Protein AF-A0A2E9FIH1-F1 (afdb_monomer)

Radius of gyration: 33.87 Å; Cα contacts (8 Å, |Δi|>4): 59; chains: 1; bounding box: 102×70×63 Å

Foldseek 3Di:
DDPPDPDDDDDPPPPPDDPPPLDDDPLLVQLLVCVVVPDDLLVSCVVSPVDDPPDDSVVSVVVSVVSCPPPSSVVVSVVVVVVVVVVVVVVVVVVVVVLLVVLVVLLPDPPHDPVSNVVSVVVNVVVVVVDDDPPPPPPPPVDPVNVVVVVVVVVVVVVVD

Structure (mmCIF, N/CA/C/O backbone):
data_AF-A0A2E9FIH1-F1
#
_entry.id   AF-A0A2E9FIH1-F1
#
loop_
_atom_site.group_PDB
_atom_site.id
_atom_site.type_symbol
_atom_site.label_atom_id
_atom_site.label_alt_id
_atom_site.label_comp_id
_atom_site.label_asym_id
_atom_site.label_entity_id
_atom_site.label_seq_id
_atom_site.pdbx_PDB_ins_code
_atom_site.Cartn_x
_atom_site.Cartn_y
_atom_site.Cartn_z
_atom_site.occupancy
_atom_site.B_iso_or_equiv
_atom_site.auth_seq_id
_atom_site.auth_comp_id
_atom_site.auth_asym_id
_atom_site.auth_atom_id
_atom_site.pdbx_PDB_model_num
ATOM 1 N N . MET A 1 1 ? 58.239 42.671 -16.855 1.00 40.41 1 MET A N 1
ATOM 2 C CA . MET A 1 1 ? 58.327 41.507 -17.762 1.00 40.41 1 MET A CA 1
ATOM 3 C C . MET A 1 1 ? 58.696 40.294 -16.904 1.00 40.41 1 MET A C 1
ATOM 5 O O . MET A 1 1 ? 59.855 40.148 -16.573 1.00 40.41 1 MET A O 1
ATOM 9 N N . SER A 1 2 ? 57.766 39.615 -16.233 1.00 48.34 2 SER A N 1
ATOM 10 C CA . SER A 1 2 ? 56.919 38.510 -16.729 1.00 48.34 2 SER A CA 1
ATOM 11 C C . SER A 1 2 ? 57.286 37.219 -15.979 1.00 48.34 2 SER A C 1
ATOM 13 O O . SER A 1 2 ? 57.834 36.289 -16.566 1.00 48.34 2 SER A O 1
ATOM 15 N N . ASP A 1 3 ? 56.977 37.158 -14.679 1.00 46.62 3 ASP A N 1
ATOM 16 C CA . ASP A 1 3 ? 57.083 35.924 -13.892 1.00 46.62 3 ASP A CA 1
ATOM 17 C C . ASP A 1 3 ? 56.032 34.913 -14.366 1.00 46.62 3 ASP A C 1
ATOM 19 O O . ASP A 1 3 ? 54.868 34.925 -13.947 1.00 46.62 3 ASP A O 1
ATOM 23 N N . LYS A 1 4 ? 56.434 34.009 -15.263 1.00 58.53 4 LYS A N 1
ATOM 24 C CA . LYS A 1 4 ? 55.652 32.821 -15.623 1.00 58.53 4 LYS A CA 1
ATOM 25 C C . LYS A 1 4 ? 55.665 31.845 -14.445 1.00 58.53 4 LYS A C 1
ATOM 27 O O . LYS A 1 4 ? 56.414 30.873 -14.427 1.00 58.53 4 LYS A O 1
ATOM 32 N N . LYS A 1 5 ? 54.804 32.101 -13.456 1.00 56.53 5 LYS A N 1
ATOM 33 C CA . LYS A 1 5 ? 54.482 31.148 -12.388 1.00 56.53 5 LYS A CA 1
ATOM 34 C C . LYS A 1 5 ? 53.937 29.867 -13.017 1.00 56.53 5 LYS A C 1
ATOM 36 O O . LYS A 1 5 ? 52.853 29.851 -13.601 1.00 56.53 5 LYS A O 1
ATOM 41 N N . ASN A 1 6 ? 54.723 28.807 -12.892 1.00 62.88 6 ASN A N 1
ATOM 42 C CA . ASN A 1 6 ? 54.410 27.447 -13.296 1.00 62.88 6 ASN A CA 1
ATOM 43 C C . ASN A 1 6 ? 53.235 26.943 -12.436 1.00 62.88 6 ASN A C 1
ATOM 45 O O . ASN A 1 6 ? 53.423 26.476 -11.315 1.00 62.88 6 ASN A O 1
ATOM 49 N N . LYS A 1 7 ? 51.997 27.148 -12.905 1.00 64.19 7 LYS A N 1
ATOM 50 C CA . LYS A 1 7 ? 50.793 26.723 -12.177 1.00 64.19 7 LYS A CA 1
ATOM 51 C C . LYS A 1 7 ? 50.721 25.189 -12.206 1.00 64.19 7 LYS A C 1
ATOM 53 O O . LYS A 1 7 ? 50.775 24.617 -13.297 1.00 64.19 7 LYS A O 1
ATOM 58 N N . PRO A 1 8 ? 50.580 24.510 -11.055 1.00 66.69 8 PRO A N 1
ATOM 59 C CA . PRO A 1 8 ? 50.494 23.058 -11.027 1.00 66.69 8 PRO A CA 1
ATOM 60 C C . PRO A 1 8 ? 49.234 22.602 -11.771 1.00 66.69 8 PRO A C 1
ATOM 62 O O . PRO A 1 8 ? 48.134 23.102 -11.528 1.00 66.69 8 PRO A O 1
ATOM 65 N N . LYS A 1 9 ? 49.387 21.647 -12.696 1.00 65.38 9 LYS A N 1
ATOM 66 C CA . LYS A 1 9 ? 48.255 20.982 -13.352 1.00 65.38 9 LYS A CA 1
ATOM 67 C C . LYS A 1 9 ? 47.548 20.104 -12.319 1.00 65.38 9 LYS A C 1
ATOM 69 O O . LYS A 1 9 ? 47.965 18.976 -12.072 1.00 65.38 9 LYS A O 1
ATOM 74 N N . LEU A 1 10 ? 46.485 20.626 -11.714 1.00 66.00 10 LEU A N 1
ATOM 75 C CA . LEU A 1 10 ? 45.602 19.856 -10.842 1.00 66.00 10 LEU A CA 1
ATOM 76 C C . LEU A 1 10 ? 44.885 18.789 -11.680 1.00 66.00 10 LEU A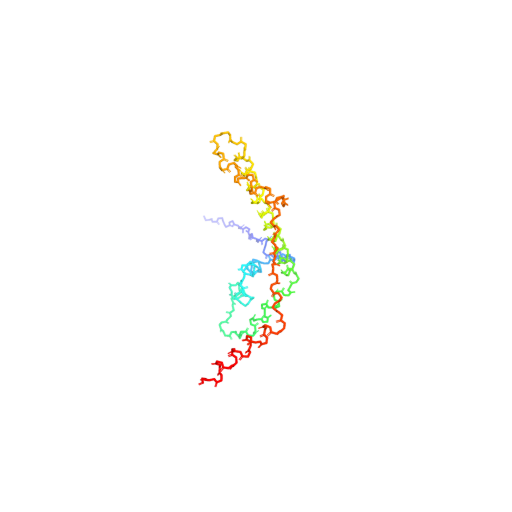 C 1
ATOM 78 O O . LEU A 1 10 ? 44.025 19.095 -12.504 1.00 66.00 10 LEU A O 1
ATOM 82 N N . LYS A 1 11 ? 45.260 17.524 -11.484 1.00 66.31 11 LYS A N 1
ATOM 83 C CA . LYS A 1 11 ? 44.523 16.371 -12.007 1.00 66.31 11 LYS A CA 1
ATOM 84 C C . LYS A 1 11 ? 43.450 16.026 -10.975 1.00 66.31 11 LYS A C 1
ATOM 86 O O . LYS A 1 11 ? 43.778 15.703 -9.838 1.00 66.31 11 LYS A O 1
ATOM 91 N N . ILE A 1 12 ? 42.178 16.111 -11.352 1.00 62.88 12 ILE A N 1
ATOM 92 C CA . ILE A 1 12 ? 41.063 15.710 -10.486 1.00 62.88 12 ILE A CA 1
ATOM 93 C C . ILE A 1 12 ? 41.144 14.186 -10.294 1.00 62.88 12 ILE A C 1
ATOM 95 O O . ILE A 1 12 ? 40.755 13.423 -11.176 1.00 62.88 12 ILE A O 1
ATOM 99 N N . VAL A 1 13 ? 41.655 13.723 -9.148 1.00 59.22 13 VAL A N 1
ATOM 100 C CA . VAL A 1 13 ? 41.653 12.301 -8.745 1.00 59.22 13 VAL A CA 1
ATOM 101 C C . VAL A 1 13 ? 40.261 11.932 -8.216 1.00 59.22 13 VAL A C 1
ATOM 103 O O . VAL A 1 13 ? 40.075 11.597 -7.054 1.00 59.22 13 VAL A O 1
ATOM 106 N N . SER A 1 14 ? 39.238 12.067 -9.059 1.00 51.94 14 SER A N 1
ATOM 107 C CA . SER A 1 14 ? 37.861 11.681 -8.709 1.00 51.94 14 SER A CA 1
ATOM 108 C C . SER A 1 14 ? 37.088 11.047 -9.865 1.00 51.94 14 SER A C 1
ATOM 110 O O . SER A 1 14 ? 35.999 10.526 -9.637 1.00 51.94 14 SER A O 1
ATOM 112 N N . SER A 1 15 ? 37.600 11.055 -11.094 1.00 50.25 15 SER A N 1
ATOM 113 C CA . SER A 1 15 ? 36.823 10.603 -12.256 1.00 50.25 15 SER A CA 1
ATOM 114 C C . SER A 1 15 ? 36.953 9.113 -12.591 1.00 50.25 15 SER A C 1
ATOM 116 O O . SER A 1 15 ? 36.182 8.633 -13.410 1.00 50.25 15 SER A O 1
ATOM 118 N N . ASN A 1 16 ? 37.844 8.360 -11.933 1.00 54.88 16 ASN A N 1
ATOM 119 C CA . ASN A 1 16 ? 38.067 6.935 -12.228 1.00 54.88 16 ASN A CA 1
ATOM 120 C C . ASN A 1 16 ? 37.805 6.012 -11.027 1.00 54.88 16 ASN A C 1
ATOM 122 O O . ASN A 1 16 ? 38.465 4.984 -10.874 1.00 54.88 16 ASN A O 1
ATOM 126 N N . LYS A 1 17 ? 36.847 6.347 -10.155 1.00 54.22 17 LYS A N 1
ATOM 127 C CA . LYS A 1 17 ? 36.321 5.338 -9.228 1.00 54.22 17 LYS A CA 1
ATOM 128 C C . LYS A 1 17 ? 35.450 4.403 -10.069 1.00 54.22 17 LYS A C 1
ATOM 130 O O . LYS A 1 17 ? 34.451 4.864 -10.620 1.00 54.22 17 LYS A O 1
ATOM 135 N N . LYS A 1 18 ? 35.854 3.132 -10.238 1.00 56.47 18 LYS A N 1
ATOM 136 C CA . LYS A 1 18 ? 34.974 2.106 -10.828 1.00 56.47 18 LYS A CA 1
ATOM 137 C C . LYS A 1 18 ? 33.611 2.247 -10.137 1.00 56.47 18 LYS A C 1
ATOM 139 O O . LYS A 1 18 ? 33.611 2.360 -8.908 1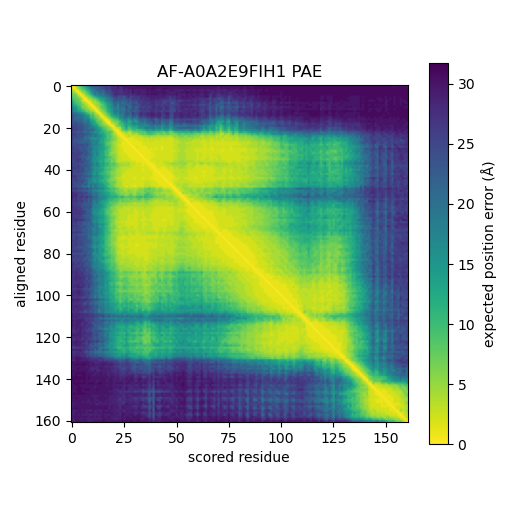.00 56.47 18 LYS A O 1
ATOM 144 N N . PRO A 1 19 ? 32.492 2.346 -10.876 1.00 56.75 19 PRO A N 1
ATOM 145 C CA . PRO A 1 19 ? 31.190 2.393 -10.230 1.00 56.75 19 PRO A CA 1
ATOM 146 C C . PRO A 1 19 ? 31.102 1.159 -9.337 1.00 56.75 19 PRO A C 1
ATOM 148 O O . PRO A 1 19 ? 31.379 0.060 -9.814 1.00 56.75 19 PRO A O 1
ATOM 151 N N . ASP A 1 20 ? 30.809 1.352 -8.047 1.00 60.03 20 ASP A N 1
ATOM 152 C CA . ASP A 1 20 ? 30.549 0.237 -7.139 1.00 60.03 20 ASP A CA 1
ATOM 153 C C . ASP A 1 20 ? 29.547 -0.676 -7.853 1.00 60.03 20 ASP A C 1
ATOM 155 O O . ASP A 1 20 ? 28.449 -0.226 -8.186 1.00 60.03 20 ASP A O 1
ATOM 159 N N . GLU A 1 21 ? 29.926 -1.921 -8.152 1.00 59.53 21 GLU A N 1
ATOM 160 C CA . GLU A 1 21 ? 29.137 -2.821 -9.016 1.00 59.53 21 GLU A CA 1
ATOM 161 C C . GLU A 1 21 ? 27.719 -3.064 -8.462 1.00 59.53 21 GLU A C 1
ATOM 163 O O . GLU A 1 21 ? 26.791 -3.411 -9.192 1.00 59.53 21 GLU A O 1
ATOM 168 N N . ASN A 1 22 ? 27.529 -2.774 -7.173 1.00 62.69 22 ASN A N 1
ATOM 169 C CA . ASN A 1 22 ? 26.266 -2.879 -6.455 1.00 62.69 22 ASN A CA 1
ATOM 170 C C . ASN A 1 22 ? 25.424 -1.593 -6.433 1.00 62.69 22 ASN A C 1
ATOM 172 O O . ASN A 1 22 ? 24.290 -1.621 -5.950 1.00 62.69 22 ASN A O 1
ATOM 176 N N . LYS A 1 23 ? 25.926 -0.452 -6.921 1.00 76.88 23 LYS A N 1
ATOM 177 C CA . LYS A 1 23 ? 25.184 0.814 -6.878 1.00 76.88 23 LYS A CA 1
ATOM 178 C C . LYS A 1 23 ? 24.390 1.024 -8.165 1.00 76.88 23 LYS A C 1
ATOM 180 O O . LYS A 1 23 ? 24.947 1.225 -9.241 1.00 76.88 23 LYS A O 1
ATOM 185 N N . LEU A 1 24 ? 23.063 1.040 -8.032 1.00 84.00 24 LEU A N 1
ATOM 186 C CA . LEU A 1 24 ? 22.150 1.341 -9.135 1.00 84.00 24 LEU A CA 1
ATOM 187 C C . LEU A 1 24 ? 22.433 2.728 -9.727 1.00 84.00 24 LEU A C 1
ATOM 189 O O . LEU A 1 24 ? 22.552 3.733 -9.021 1.00 84.00 24 LEU A O 1
ATOM 193 N N . THR A 1 25 ? 22.505 2.781 -11.053 1.00 89.25 25 THR A N 1
ATOM 194 C CA . THR A 1 25 ? 22.689 4.023 -11.810 1.00 89.25 25 THR A CA 1
ATOM 195 C C . THR A 1 25 ? 21.405 4.858 -11.781 1.00 89.25 25 THR A C 1
ATOM 197 O O . THR A 1 25 ? 20.308 4.305 -11.759 1.00 89.25 25 THR A O 1
ATOM 200 N N . LYS A 1 26 ? 21.505 6.194 -11.892 1.00 88.62 26 LYS A N 1
ATOM 201 C CA . LYS A 1 26 ? 20.335 7.100 -11.970 1.00 88.62 26 LYS A CA 1
ATOM 202 C C . LYS A 1 26 ? 19.293 6.669 -13.017 1.00 88.62 26 LYS A C 1
ATOM 204 O O . LYS A 1 26 ? 18.104 6.707 -12.741 1.00 88.62 26 LYS A O 1
ATOM 209 N N . LYS A 1 27 ? 19.736 6.192 -14.188 1.00 90.50 27 LYS A N 1
ATOM 210 C CA . LYS A 1 27 ? 18.849 5.667 -15.246 1.00 90.50 27 LYS A CA 1
ATOM 211 C C . LYS A 1 27 ? 18.097 4.403 -14.821 1.00 90.50 27 LYS A C 1
ATOM 213 O O . LYS A 1 27 ? 16.921 4.263 -15.123 1.00 90.50 27 LYS A O 1
ATOM 218 N N . GLN A 1 28 ? 18.767 3.506 -14.098 1.00 90.94 28 GLN A N 1
ATOM 219 C CA . GLN A 1 28 ? 18.154 2.283 -13.575 1.00 90.94 28 GLN A CA 1
ATOM 220 C C . GLN A 1 28 ? 17.149 2.608 -12.466 1.00 90.94 28 GLN A C 1
ATOM 222 O O . GLN A 1 28 ? 16.095 1.989 -12.408 1.00 90.94 28 GLN A O 1
ATOM 227 N N . LEU A 1 29 ? 17.445 3.601 -11.620 1.00 91.62 29 LEU A N 1
ATOM 228 C CA . LEU A 1 29 ? 16.506 4.084 -10.604 1.00 91.62 29 LEU A CA 1
ATOM 229 C C . LEU A 1 29 ? 15.247 4.689 -11.232 1.00 91.62 29 LEU A C 1
ATOM 231 O O . LEU A 1 29 ? 14.151 4.303 -10.838 1.00 91.62 29 LEU A O 1
ATOM 235 N N . GLY A 1 30 ? 15.397 5.547 -12.244 1.00 92.50 30 GLY A N 1
ATOM 236 C CA . GLY A 1 30 ? 14.252 6.102 -12.970 1.00 92.50 30 GLY A CA 1
ATOM 237 C C . GLY A 1 30 ? 13.423 5.023 -13.680 1.00 92.50 30 GLY A C 1
ATOM 238 O O . GLY A 1 30 ? 12.200 5.006 -13.576 1.00 92.50 30 GLY A O 1
ATOM 239 N N . PHE A 1 31 ? 14.082 4.030 -14.289 1.00 93.94 31 PHE A N 1
ATOM 240 C CA . PHE A 1 31 ? 13.402 2.858 -14.852 1.00 93.94 31 PHE A CA 1
ATOM 241 C C . PHE A 1 31 ? 12.576 2.098 -13.800 1.00 93.94 31 PHE A C 1
ATOM 243 O O . PHE A 1 31 ? 11.424 1.752 -14.057 1.00 93.94 31 PHE A O 1
ATOM 250 N N . ILE A 1 32 ? 13.135 1.867 -12.606 1.00 93.31 32 ILE A N 1
ATOM 251 C CA . ILE A 1 32 ? 12.423 1.229 -11.489 1.00 93.31 3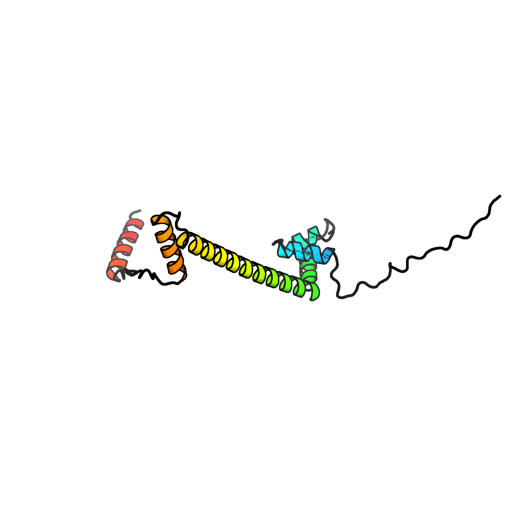2 ILE A CA 1
ATOM 252 C C . ILE A 1 32 ? 11.215 2.074 -11.061 1.00 93.31 32 ILE A C 1
ATOM 254 O O . ILE A 1 32 ? 10.146 1.523 -10.813 1.00 93.31 32 ILE A O 1
ATOM 258 N N . GLU A 1 33 ? 11.368 3.392 -10.960 1.00 93.19 33 GLU A N 1
ATOM 259 C CA . GLU A 1 33 ? 10.295 4.303 -10.545 1.00 93.19 33 GLU A CA 1
ATOM 260 C C . GLU A 1 33 ? 9.135 4.323 -11.544 1.00 93.19 33 GLU A C 1
ATOM 262 O O . GLU A 1 33 ? 7.986 4.163 -11.131 1.00 93.19 33 GLU A O 1
ATOM 267 N N . SER A 1 34 ? 9.409 4.397 -12.850 1.00 94.06 34 SER A N 1
ATOM 268 C CA . SER A 1 34 ? 8.361 4.306 -13.877 1.00 94.06 34 SER A CA 1
ATOM 269 C C . SER A 1 34 ? 7.590 2.983 -13.817 1.00 94.06 34 SER A C 1
ATOM 271 O O . SER A 1 34 ? 6.363 2.989 -13.932 1.00 94.06 34 SER A O 1
ATOM 273 N N . ILE A 1 35 ? 8.267 1.863 -13.537 1.00 93.44 35 ILE A N 1
ATOM 274 C CA . ILE A 1 35 ? 7.604 0.561 -13.345 1.00 93.44 35 ILE A CA 1
ATOM 275 C C . ILE A 1 35 ? 6.702 0.574 -12.108 1.00 93.44 35 ILE A C 1
ATOM 277 O O . ILE A 1 35 ? 5.572 0.092 -12.162 1.00 93.44 35 ILE A O 1
ATOM 281 N N . LEU A 1 36 ? 7.174 1.128 -10.989 1.00 92.19 36 LEU A N 1
ATOM 282 C CA . LEU A 1 36 ? 6.388 1.216 -9.750 1.00 92.19 36 LEU A CA 1
ATOM 283 C C . LEU A 1 36 ? 5.172 2.145 -9.882 1.00 92.19 36 LEU A C 1
ATOM 285 O O . LEU A 1 36 ? 4.179 1.957 -9.173 1.00 92.19 36 LEU A O 1
ATOM 289 N N . ASN A 1 37 ? 5.245 3.106 -10.803 1.00 92.19 37 ASN A N 1
ATOM 290 C CA . ASN A 1 37 ? 4.139 3.978 -11.191 1.00 92.19 37 ASN A CA 1
ATOM 291 C C . ASN A 1 37 ? 3.148 3.305 -12.160 1.00 92.19 37 ASN A C 1
ATOM 293 O O . ASN A 1 37 ? 2.124 3.899 -12.480 1.00 92.19 37 ASN A O 1
ATOM 297 N N . GLY A 1 38 ? 3.415 2.070 -12.600 1.00 91.75 38 GLY A N 1
ATOM 298 C CA . GLY A 1 38 ? 2.504 1.276 -13.428 1.00 91.75 38 GLY A CA 1
ATOM 299 C C . GLY A 1 38 ? 2.756 1.356 -14.934 1.00 91.75 38 GLY A C 1
ATOM 300 O O . GLY A 1 38 ? 1.958 0.819 -15.701 1.00 91.75 38 GLY A O 1
ATOM 301 N N . LYS A 1 39 ? 3.851 1.985 -15.382 1.00 92.81 39 LYS A N 1
ATOM 302 C CA . LYS A 1 39 ? 4.218 2.003 -16.806 1.00 92.81 39 LYS A CA 1
ATOM 303 C C . LYS A 1 39 ? 4.698 0.632 -17.276 1.00 92.81 39 LYS A C 1
ATOM 305 O O . LYS A 1 39 ? 5.252 -0.167 -16.514 1.00 92.81 39 LYS A O 1
ATOM 310 N N . SER A 1 40 ? 4.538 0.371 -18.572 1.00 93.00 40 SER A N 1
ATOM 311 C CA . SER A 1 40 ? 5.052 -0.863 -19.175 1.00 93.00 40 SER A CA 1
ATOM 312 C C . SER A 1 40 ? 6.589 -0.888 -19.180 1.00 93.00 40 SER A C 1
ATOM 314 O O . SER A 1 40 ? 7.247 0.155 -19.142 1.00 93.00 40 SER A O 1
ATOM 316 N N . LEU A 1 41 ? 7.194 -2.080 -19.268 1.00 92.19 41 LEU A N 1
ATOM 317 C CA . LEU A 1 41 ? 8.659 -2.216 -19.330 1.00 92.19 41 LEU A CA 1
ATOM 318 C C . LEU A 1 41 ? 9.258 -1.503 -20.547 1.00 92.19 41 LEU A C 1
ATOM 320 O O . LEU A 1 41 ? 10.325 -0.906 -20.451 1.00 92.19 41 LEU A O 1
ATOM 324 N N . VAL A 1 42 ? 8.565 -1.562 -21.685 1.00 92.44 42 VAL A N 1
ATOM 325 C CA . VAL A 1 42 ? 9.004 -0.934 -22.938 1.00 92.44 42 VAL A CA 1
ATOM 326 C C . VAL A 1 42 ? 8.973 0.585 -22.808 1.00 92.44 42 VAL A C 1
ATOM 328 O O . VAL A 1 42 ? 9.953 1.245 -23.132 1.00 92.44 42 VAL A O 1
ATOM 331 N N . GLU A 1 43 ? 7.880 1.130 -22.284 1.00 91.44 43 GLU A N 1
ATOM 332 C CA . GLU A 1 43 ? 7.714 2.570 -22.075 1.00 91.44 43 GLU A CA 1
ATOM 333 C C . GLU A 1 43 ? 8.721 3.116 -21.057 1.00 91.44 43 GLU A C 1
ATOM 335 O O . GLU A 1 43 ? 9.421 4.087 -21.336 1.00 91.44 43 GLU A O 1
ATOM 340 N N . SER A 1 44 ? 8.880 2.427 -19.923 1.00 92.88 44 SER A N 1
ATOM 341 C CA . SER A 1 44 ? 9.859 2.791 -18.891 1.00 92.88 44 SER A CA 1
ATOM 342 C C . SER A 1 44 ? 11.286 2.794 -19.443 1.00 92.88 44 SER A C 1
ATOM 344 O O . SER A 1 44 ? 12.100 3.639 -19.064 1.00 92.88 44 SER A O 1
ATOM 346 N N . TYR A 1 45 ? 11.596 1.850 -20.340 1.00 92.19 45 TYR A N 1
ATOM 347 C CA . TYR A 1 45 ? 12.895 1.771 -20.999 1.00 92.19 45 TYR A CA 1
ATOM 348 C C . TYR A 1 45 ? 13.092 2.920 -21.994 1.00 92.19 45 TYR A C 1
ATOM 350 O O . TYR A 1 45 ? 14.131 3.566 -21.951 1.00 92.19 45 TYR A O 1
ATOM 358 N N . LEU A 1 46 ? 12.102 3.228 -22.836 1.00 91.31 46 LEU A N 1
ATOM 359 C CA . LEU A 1 46 ? 12.176 4.331 -23.805 1.00 91.31 46 LEU A CA 1
ATOM 360 C C . LEU A 1 46 ? 12.316 5.709 -23.144 1.00 91.31 46 LEU A C 1
ATOM 362 O O . LEU A 1 46 ? 13.015 6.572 -23.667 1.00 91.31 46 LEU A O 1
ATOM 366 N N . GLU A 1 47 ? 11.684 5.908 -21.989 1.00 91.06 47 GLU A N 1
ATOM 367 C CA . GLU A 1 47 ? 11.744 7.164 -21.235 1.00 91.06 47 GLU A CA 1
ATOM 368 C C . GLU A 1 47 ? 13.146 7.441 -20.662 1.00 91.06 47 GLU A C 1
ATOM 370 O O . GLU A 1 47 ? 13.610 8.579 -20.648 1.00 91.06 47 GLU A O 1
ATOM 375 N N . HIS A 1 48 ? 13.852 6.396 -20.217 1.00 91.12 48 HIS A N 1
ATOM 376 C CA . HIS A 1 48 ? 15.135 6.530 -19.510 1.00 91.12 48 HIS A CA 1
ATOM 377 C C . HIS A 1 48 ? 16.357 6.218 -20.377 1.00 91.12 48 HIS A C 1
ATOM 379 O O . HIS A 1 48 ? 17.479 6.655 -20.078 1.00 91.12 48 HIS A O 1
ATOM 385 N N . TYR A 1 49 ? 16.156 5.455 -21.448 1.00 88.69 49 TYR A N 1
ATOM 386 C CA . TYR A 1 49 ? 17.188 5.055 -22.387 1.00 88.69 49 TYR A CA 1
ATOM 387 C C . TYR A 1 49 ? 16.859 5.646 -23.752 1.00 88.69 49 TYR A C 1
ATOM 389 O O . TYR A 1 49 ? 15.839 5.339 -24.355 1.00 88.69 49 TYR A O 1
ATOM 397 N N . GLN A 1 50 ? 17.759 6.492 -24.253 1.00 83.12 50 GLN A N 1
ATOM 398 C CA . GLN A 1 50 ? 17.668 7.040 -25.602 1.00 83.12 50 GLN A CA 1
ATOM 399 C C . GLN A 1 50 ? 17.841 5.900 -26.610 1.00 83.12 50 GLN A C 1
ATOM 401 O O . GLN A 1 50 ? 18.958 5.457 -26.882 1.00 83.12 50 GLN A O 1
ATOM 406 N N . VAL A 1 51 ? 16.725 5.393 -27.128 1.00 86.69 51 VAL A N 1
ATOM 407 C CA . VAL A 1 51 ? 16.702 4.365 -28.168 1.00 86.69 51 VAL A CA 1
ATOM 408 C C . VAL A 1 51 ? 16.614 5.039 -29.534 1.00 86.69 51 VAL A C 1
ATOM 410 O O . VAL A 1 51 ? 15.842 5.973 -29.729 1.00 86.69 51 VAL A O 1
ATOM 413 N N . SER A 1 52 ? 17.399 4.556 -30.499 1.00 87.06 52 SER A N 1
ATOM 414 C CA . SER A 1 52 ? 17.317 5.041 -31.879 1.00 87.06 52 SER A CA 1
ATOM 415 C C . SER A 1 52 ? 15.924 4.766 -32.464 1.00 87.06 52 SER A C 1
ATOM 417 O O . SER A 1 52 ? 15.435 3.641 -32.316 1.00 87.06 52 SER A O 1
ATOM 419 N N . PRO A 1 53 ? 15.316 5.712 -33.204 1.00 80.12 53 PRO A N 1
ATOM 420 C CA . PRO A 1 53 ? 13.986 5.538 -33.801 1.00 80.12 53 PRO A CA 1
ATOM 421 C C . PRO A 1 53 ? 13.922 4.393 -34.824 1.00 80.12 53 PRO A C 1
ATOM 423 O O . PRO A 1 53 ? 12.842 3.935 -35.178 1.00 80.12 53 PRO A O 1
ATOM 426 N N . LYS A 1 54 ? 15.075 3.897 -35.292 1.00 87.00 54 LYS A N 1
ATOM 427 C CA . LYS A 1 54 ? 15.174 2.755 -36.215 1.00 87.00 54 LYS A CA 1
ATOM 428 C C . LYS A 1 54 ? 15.157 1.392 -35.507 1.00 87.00 54 LYS A C 1
ATOM 430 O O . LYS A 1 54 ? 15.233 0.356 -36.166 1.00 87.00 54 LYS A O 1
ATOM 435 N N . THR A 1 55 ? 15.117 1.369 -34.176 1.00 87.81 55 THR A N 1
ATOM 436 C CA . THR A 1 55 ? 15.186 0.126 -33.397 1.00 87.81 55 THR A CA 1
ATOM 437 C C . THR A 1 55 ? 13.844 -0.593 -33.431 1.00 87.81 55 THR A C 1
ATOM 439 O O . THR A 1 55 ? 12.804 -0.001 -33.163 1.00 87.81 55 THR A O 1
ATOM 442 N N . LYS A 1 56 ? 13.857 -1.896 -33.726 1.00 91.19 56 LYS A N 1
ATOM 443 C CA . LYS A 1 56 ? 12.640 -2.716 -33.736 1.00 91.19 56 LYS A CA 1
ATOM 444 C C . LYS A 1 56 ? 12.054 -2.845 -32.324 1.00 91.19 56 LYS A C 1
ATOM 446 O O . LYS A 1 56 ? 12.784 -3.063 -31.356 1.00 91.19 56 LYS A O 1
ATOM 451 N N . ASN A 1 57 ? 10.724 -2.835 -32.221 1.00 89.00 57 ASN A N 1
ATOM 452 C CA . ASN A 1 57 ? 10.008 -2.993 -30.946 1.00 89.00 57 ASN A CA 1
ATOM 453 C C . ASN A 1 57 ? 10.335 -4.309 -30.220 1.00 89.00 57 ASN A C 1
ATOM 455 O O . ASN A 1 57 ? 10.372 -4.345 -28.990 1.00 89.00 57 ASN A O 1
ATOM 459 N N . SER A 1 58 ? 10.602 -5.391 -30.959 1.00 91.88 58 SER A N 1
ATOM 460 C CA . SER A 1 58 ? 11.023 -6.675 -30.383 1.00 91.88 58 SER A CA 1
ATOM 461 C C . SER A 1 58 ? 12.363 -6.568 -29.653 1.00 91.88 58 SER A C 1
ATOM 463 O O . SER A 1 58 ? 12.501 -7.078 -28.543 1.00 91.88 58 SER A O 1
ATOM 465 N N . THR A 1 59 ? 13.319 -5.841 -30.231 1.00 91.62 59 THR A N 1
ATOM 466 C CA . THR A 1 59 ? 14.626 -5.578 -29.623 1.00 91.62 59 THR A CA 1
ATOM 467 C C . THR A 1 59 ? 14.475 -4.753 -28.350 1.00 91.62 59 THR A C 1
ATOM 469 O O . THR A 1 59 ? 15.050 -5.108 -27.327 1.00 91.62 59 THR A O 1
ATOM 472 N N . ILE A 1 60 ? 13.645 -3.706 -28.367 1.00 92.25 60 ILE A N 1
ATOM 473 C CA . ILE A 1 60 ? 13.394 -2.864 -27.183 1.00 92.25 60 ILE A CA 1
ATOM 474 C C . ILE A 1 60 ? 12.791 -3.694 -26.047 1.00 92.25 60 ILE A C 1
ATOM 476 O O . ILE A 1 60 ? 13.246 -3.616 -24.908 1.00 92.25 60 ILE A O 1
ATOM 480 N N . ARG A 1 61 ? 11.804 -4.540 -26.362 1.00 93.00 61 ARG A N 1
ATOM 481 C CA . ARG A 1 61 ? 11.192 -5.455 -25.392 1.00 93.00 61 ARG A CA 1
ATOM 482 C C . ARG A 1 61 ? 12.220 -6.407 -24.784 1.00 93.00 61 ARG A C 1
ATOM 484 O O . ARG A 1 61 ? 12.215 -6.597 -23.570 1.00 93.00 61 ARG A O 1
ATOM 491 N N . HIS A 1 62 ? 13.097 -6.980 -25.608 1.00 94.19 62 HIS A N 1
ATOM 492 C CA . HIS A 1 62 ? 14.157 -7.866 -25.135 1.00 94.19 62 HIS A CA 1
ATOM 493 C C . HIS A 1 62 ? 15.123 -7.137 -24.191 1.00 94.19 62 HIS A C 1
ATOM 495 O O . HIS A 1 62 ? 15.358 -7.614 -23.083 1.00 94.19 62 HIS A O 1
ATOM 501 N N . MET A 1 63 ? 15.592 -5.944 -24.570 1.00 91.44 63 MET A N 1
ATOM 502 C CA . MET A 1 63 ? 16.489 -5.126 -23.743 1.00 91.44 63 MET A CA 1
ATOM 503 C C . MET A 1 63 ? 15.846 -4.720 -22.411 1.00 91.44 63 MET A C 1
ATOM 505 O O . MET A 1 63 ? 16.471 -4.835 -21.358 1.00 91.44 63 MET A O 1
ATOM 509 N N . ALA A 1 64 ? 14.576 -4.306 -22.430 1.00 92.75 64 ALA A N 1
ATOM 510 C CA . ALA A 1 64 ? 13.836 -3.967 -21.217 1.00 92.75 64 ALA A CA 1
ATOM 511 C C . ALA A 1 64 ? 13.649 -5.187 -20.296 1.00 92.75 64 ALA A C 1
ATOM 513 O O . ALA A 1 64 ? 13.790 -5.080 -19.076 1.00 92.75 64 ALA A O 1
ATOM 514 N N . SER A 1 65 ? 13.374 -6.363 -20.872 1.00 93.25 65 SER A N 1
ATOM 515 C CA . SER A 1 65 ? 13.270 -7.619 -20.122 1.00 93.25 65 SER A CA 1
ATOM 516 C C . SER A 1 65 ? 14.610 -8.031 -19.513 1.00 93.25 65 SER A C 1
ATOM 518 O O . SER A 1 65 ? 14.653 -8.443 -18.355 1.00 93.25 65 SER A O 1
ATOM 520 N N . GLN A 1 66 ? 15.704 -7.891 -20.262 1.00 93.19 66 GLN A N 1
ATOM 521 C CA . GLN A 1 66 ? 17.051 -8.185 -19.780 1.00 93.19 66 GLN A CA 1
ATOM 522 C C . GLN A 1 66 ? 17.448 -7.243 -18.637 1.00 93.19 66 GLN A C 1
ATOM 524 O O . GLN A 1 66 ? 17.991 -7.692 -17.629 1.00 93.19 66 GLN A O 1
ATOM 529 N N . LEU A 1 67 ? 17.114 -5.953 -18.747 1.00 91.38 67 LEU A N 1
ATOM 530 C CA . LEU A 1 67 ? 17.350 -4.984 -17.681 1.00 91.38 67 LEU A CA 1
ATOM 531 C C . LEU A 1 67 ? 16.570 -5.350 -16.413 1.00 91.38 67 LEU A C 1
ATOM 533 O O . LEU A 1 67 ? 17.134 -5.342 -15.321 1.00 91.38 67 LEU A O 1
ATOM 537 N N . ARG A 1 68 ? 15.294 -5.728 -16.548 1.00 90.62 68 ARG A N 1
ATOM 538 C CA . ARG A 1 68 ? 14.485 -6.200 -15.416 1.00 90.62 68 ARG A CA 1
ATOM 539 C C . ARG A 1 68 ? 15.077 -7.452 -14.766 1.00 90.62 68 ARG A C 1
ATOM 541 O O . ARG A 1 68 ? 15.043 -7.549 -13.546 1.00 90.62 68 ARG A O 1
ATOM 548 N N . ALA A 1 69 ? 15.626 -8.374 -15.555 1.00 92.25 69 ALA A N 1
ATOM 549 C CA . ALA A 1 69 ? 16.219 -9.618 -15.063 1.00 92.25 69 ALA A CA 1
ATOM 550 C C . ALA A 1 69 ? 17.506 -9.417 -14.240 1.00 92.25 69 ALA A C 1
ATOM 552 O O . ALA A 1 69 ? 17.967 -10.360 -13.601 1.00 92.25 69 ALA A O 1
ATOM 553 N N . ASN A 1 70 ? 18.082 -8.209 -14.212 1.00 91.38 70 ASN A N 1
ATOM 554 C CA . ASN A 1 70 ? 19.210 -7.910 -13.336 1.00 91.38 70 ASN A CA 1
ATOM 555 C C . ASN A 1 70 ? 18.801 -8.107 -11.853 1.00 91.38 70 ASN A C 1
ATOM 557 O O . ASN A 1 70 ? 17.837 -7.466 -11.407 1.00 91.38 70 ASN A O 1
ATOM 561 N N . PRO A 1 71 ? 19.531 -8.931 -11.069 1.00 90.19 71 PRO A N 1
ATOM 562 C CA . PRO A 1 71 ? 19.198 -9.216 -9.672 1.00 90.19 71 PRO A CA 1
ATOM 563 C C . PRO A 1 71 ? 19.039 -7.963 -8.806 1.00 90.19 71 PRO A C 1
ATOM 565 O O . PRO A 1 71 ? 18.086 -7.873 -8.033 1.00 90.19 71 PRO A O 1
ATOM 568 N N . ASN A 1 72 ? 19.895 -6.954 -8.992 1.00 89.00 72 ASN A N 1
ATOM 569 C CA . ASN A 1 72 ? 19.860 -5.718 -8.204 1.00 89.00 72 ASN A CA 1
ATOM 570 C C . ASN A 1 72 ? 18.575 -4.915 -8.462 1.00 89.00 72 ASN A C 1
ATOM 572 O O . ASN A 1 72 ? 17.978 -4.347 -7.544 1.00 89.00 72 ASN A O 1
ATOM 576 N N . ILE A 1 73 ? 18.116 -4.894 -9.717 1.00 90.88 73 ILE A N 1
ATOM 577 C CA . ILE A 1 73 ? 16.878 -4.216 -10.122 1.00 90.88 73 ILE A CA 1
ATOM 578 C C . ILE A 1 73 ? 15.668 -4.982 -9.589 1.00 90.88 73 ILE A C 1
ATOM 580 O O . ILE A 1 73 ? 14.784 -4.379 -8.980 1.00 90.88 73 ILE A O 1
ATOM 584 N N . THR A 1 74 ? 15.655 -6.307 -9.752 1.00 91.94 74 THR A N 1
ATOM 585 C CA . THR A 1 74 ? 14.570 -7.167 -9.257 1.00 91.94 74 THR A CA 1
ATOM 586 C C . THR A 1 74 ? 14.406 -7.054 -7.741 1.00 91.94 74 THR A C 1
ATOM 588 O O . THR A 1 74 ? 13.299 -6.807 -7.262 1.00 91.94 74 THR A O 1
ATOM 591 N N . GLN A 1 75 ? 15.498 -7.161 -6.979 1.00 92.50 75 GLN A N 1
ATOM 592 C CA . GLN A 1 75 ? 15.466 -7.028 -5.519 1.00 92.50 75 GLN A CA 1
ATOM 593 C C . GLN A 1 75 ? 14.951 -5.653 -5.084 1.00 92.50 75 GLN A C 1
ATOM 595 O O . GLN A 1 75 ? 14.125 -5.558 -4.178 1.00 92.50 75 GLN A O 1
ATOM 600 N N . THR A 1 76 ? 15.384 -4.587 -5.760 1.00 91.06 76 THR A N 1
ATOM 601 C CA . THR A 1 76 ? 14.950 -3.221 -5.437 1.00 91.06 76 THR A CA 1
ATOM 602 C C . THR A 1 76 ? 13.465 -3.010 -5.720 1.00 91.06 76 THR A C 1
ATOM 604 O O . THR A 1 76 ? 12.772 -2.393 -4.911 1.00 91.06 76 THR A O 1
ATOM 607 N N . ILE A 1 77 ? 12.954 -3.541 -6.836 1.00 92.88 77 ILE A N 1
ATOM 608 C CA . ILE A 1 77 ? 11.521 -3.496 -7.157 1.00 92.88 77 ILE A CA 1
ATOM 609 C C . ILE A 1 77 ? 10.720 -4.235 -6.084 1.00 92.88 77 ILE A C 1
ATOM 611 O O . ILE A 1 77 ? 9.782 -3.663 -5.533 1.00 92.88 77 ILE A O 1
ATOM 615 N N . ASN A 1 78 ? 11.110 -5.468 -5.750 1.00 93.19 78 ASN A N 1
ATOM 616 C CA . ASN A 1 78 ? 10.406 -6.274 -4.753 1.00 93.19 78 ASN A CA 1
ATOM 617 C C . ASN A 1 78 ? 10.384 -5.576 -3.389 1.00 93.19 78 ASN A C 1
ATOM 619 O O . ASN A 1 78 ? 9.314 -5.406 -2.807 1.00 93.19 78 ASN A O 1
ATOM 623 N N . LYS A 1 79 ? 11.536 -5.063 -2.942 1.00 93.81 79 LYS A N 1
ATOM 624 C CA . LYS A 1 79 ? 11.649 -4.299 -1.697 1.00 93.81 79 LYS A CA 1
ATOM 625 C C . LYS A 1 79 ? 10.717 -3.085 -1.681 1.00 93.81 79 LYS A C 1
ATOM 627 O O . LYS A 1 79 ? 9.988 -2.887 -0.713 1.00 93.81 79 LYS A O 1
ATOM 632 N N . ARG A 1 80 ? 10.688 -2.294 -2.758 1.00 92.31 80 ARG A N 1
ATOM 633 C CA . ARG A 1 80 ? 9.813 -1.111 -2.850 1.00 92.31 80 ARG A CA 1
ATOM 634 C C . ARG A 1 80 ? 8.328 -1.477 -2.910 1.00 92.31 80 ARG A C 1
ATOM 636 O O . ARG A 1 80 ? 7.504 -0.755 -2.355 1.00 92.31 80 ARG A O 1
ATOM 643 N N . ILE A 1 81 ? 7.969 -2.595 -3.542 1.00 93.62 81 ILE A N 1
ATOM 644 C CA . ILE A 1 81 ? 6.591 -3.110 -3.529 1.00 93.62 81 ILE A CA 1
ATOM 645 C C . ILE A 1 81 ? 6.188 -3.509 -2.106 1.00 93.62 81 ILE A C 1
ATOM 647 O O . ILE A 1 81 ? 5.097 -3.157 -1.663 1.00 93.62 81 ILE A O 1
ATOM 651 N N . GLU A 1 82 ? 7.053 -4.209 -1.376 1.00 93.88 82 GLU A N 1
ATOM 652 C CA . GLU A 1 82 ? 6.800 -4.588 0.018 1.00 93.88 82 GLU A CA 1
ATOM 653 C C . GLU A 1 82 ? 6.714 -3.377 0.948 1.00 93.88 82 GLU A C 1
ATOM 655 O O . GLU A 1 82 ? 5.842 -3.326 1.812 1.00 93.88 82 GLU A O 1
ATOM 660 N N . GLU A 1 83 ? 7.576 -2.379 0.767 1.00 92.69 83 GLU A N 1
ATOM 661 C CA . GLU A 1 83 ? 7.490 -1.097 1.475 1.00 92.69 83 GLU A CA 1
ATOM 662 C C . GLU A 1 83 ? 6.159 -0.394 1.193 1.00 92.69 83 GLU A C 1
ATOM 664 O O . GLU A 1 83 ? 5.473 0.011 2.130 1.00 92.69 83 GLU A O 1
ATOM 669 N N . LYS A 1 84 ? 5.732 -0.325 -0.074 1.00 90.94 84 LYS A N 1
ATOM 670 C CA . LYS A 1 84 ? 4.435 0.257 -0.449 1.00 90.94 84 LYS A CA 1
ATOM 671 C C . LYS A 1 84 ? 3.270 -0.505 0.185 1.00 90.94 84 LYS A C 1
ATOM 673 O O . LYS A 1 84 ? 2.364 0.120 0.725 1.00 90.94 84 LYS A O 1
ATOM 678 N N . LYS A 1 85 ? 3.307 -1.842 0.183 1.00 90.62 85 LYS A N 1
ATOM 679 C CA . LYS A 1 85 ? 2.292 -2.675 0.851 1.00 90.62 85 LYS A CA 1
ATOM 680 C C . LYS A 1 85 ? 2.239 -2.402 2.353 1.00 90.62 85 LYS A C 1
ATOM 682 O O . LYS A 1 85 ? 1.158 -2.156 2.878 1.00 90.62 85 LYS A O 1
ATOM 687 N N . ARG A 1 86 ? 3.390 -2.385 3.031 1.00 91.31 86 ARG A N 1
ATOM 688 C CA . ARG A 1 86 ? 3.475 -2.077 4.469 1.00 91.31 86 ARG A CA 1
ATOM 689 C C . ARG A 1 86 ? 2.940 -0.682 4.787 1.00 91.31 86 ARG A C 1
ATOM 691 O O . ARG A 1 86 ? 2.167 -0.532 5.726 1.00 91.31 86 ARG A O 1
ATOM 698 N N . ASN A 1 87 ? 3.289 0.317 3.979 1.00 91.06 87 ASN A N 1
ATOM 699 C CA . ASN A 1 87 ? 2.808 1.688 4.154 1.00 91.06 87 ASN A CA 1
ATOM 700 C C . ASN A 1 87 ? 1.299 1.810 3.924 1.00 91.06 87 ASN A C 1
ATOM 702 O O . ASN A 1 87 ? 0.630 2.536 4.660 1.00 91.06 87 ASN A O 1
ATOM 706 N N . ASN A 1 88 ? 0.755 1.090 2.942 1.00 89.94 88 ASN A N 1
ATOM 707 C CA . ASN A 1 88 ? -0.682 1.069 2.686 1.00 89.94 88 ASN A CA 1
ATOM 708 C C . ASN A 1 88 ? -1.440 0.445 3.863 1.00 89.94 88 ASN A C 1
ATOM 710 O O . ASN A 1 88 ? -2.389 1.054 4.344 1.00 89.94 88 ASN A O 1
ATOM 714 N N . LEU A 1 89 ? -0.976 -0.700 4.377 1.00 90.38 89 LEU A N 1
ATOM 715 C CA . LEU A 1 89 ? -1.564 -1.336 5.562 1.00 90.38 89 LEU A CA 1
ATOM 716 C C . LEU A 1 89 ? -1.493 -0.411 6.781 1.00 90.38 89 LEU A C 1
ATOM 718 O O . LEU A 1 89 ? -2.493 -0.192 7.454 1.00 90.38 89 LEU A O 1
ATOM 722 N N . ALA A 1 90 ? -0.332 0.196 7.040 1.00 89.81 90 ALA A N 1
ATOM 723 C CA . ALA A 1 90 ? -0.174 1.134 8.147 1.00 89.81 90 ALA A CA 1
ATOM 724 C C . ALA A 1 90 ? -1.100 2.355 8.013 1.00 89.81 90 ALA A C 1
ATOM 726 O O . ALA A 1 90 ? -1.646 2.823 9.007 1.00 89.81 90 ALA A O 1
ATOM 727 N N . THR A 1 91 ? -1.289 2.868 6.795 1.00 90.50 91 THR A N 1
ATOM 728 C CA . THR A 1 91 ? -2.223 3.970 6.523 1.00 90.50 91 THR A CA 1
ATOM 729 C C . THR A 1 91 ? -3.666 3.543 6.765 1.00 90.50 91 THR A C 1
ATOM 731 O O . THR A 1 91 ? -4.409 4.271 7.414 1.00 90.50 91 THR A O 1
ATOM 734 N N . GLU A 1 92 ? -4.055 2.356 6.302 1.00 90.12 92 GLU A N 1
ATOM 735 C CA . GLU A 1 92 ? -5.394 1.812 6.526 1.00 90.12 92 GLU A CA 1
ATOM 736 C C . GLU A 1 92 ? -5.690 1.648 8.022 1.00 90.12 92 GLU A C 1
ATOM 738 O O . GLU A 1 92 ? -6.734 2.100 8.491 1.00 90.12 92 GLU A O 1
ATOM 743 N N . HIS A 1 93 ? -4.754 1.074 8.784 1.00 91.19 93 HIS A N 1
ATOM 744 C CA . HIS A 1 93 ? -4.876 0.957 10.237 1.00 91.19 93 HIS A CA 1
ATO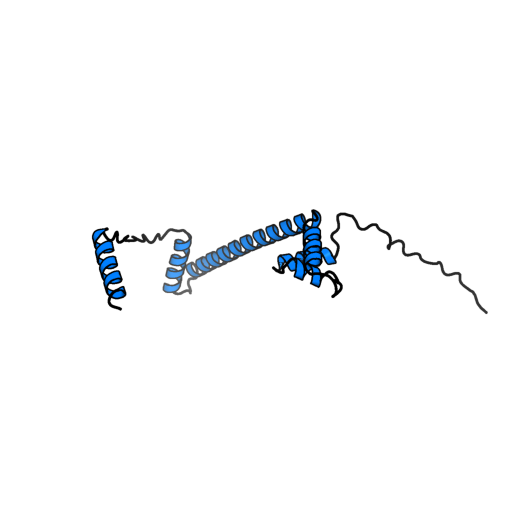M 745 C C . HIS A 1 93 ? -4.994 2.327 10.906 1.00 91.19 93 HIS A C 1
ATOM 747 O O . HIS A 1 93 ? -5.934 2.550 11.658 1.00 91.19 93 HIS A O 1
ATOM 753 N N . LYS A 1 94 ? -4.132 3.288 10.551 1.00 91.06 94 LYS A N 1
ATOM 754 C CA . LYS A 1 94 ? -4.202 4.653 11.098 1.00 91.06 94 LYS A CA 1
ATOM 755 C C . LYS A 1 94 ? -5.531 5.346 10.810 1.00 91.06 94 LYS A C 1
ATOM 757 O O . LYS A 1 94 ? -6.040 6.047 11.677 1.00 91.06 94 LYS A O 1
ATOM 762 N N . ILE A 1 95 ? -6.086 5.178 9.609 1.00 89.75 95 ILE A N 1
ATOM 763 C CA . ILE A 1 95 ? -7.389 5.756 9.250 1.00 89.75 95 ILE A CA 1
ATOM 764 C C . ILE A 1 95 ? -8.497 5.119 10.092 1.00 89.75 95 ILE A C 1
ATOM 766 O O . ILE A 1 95 ? -9.346 5.841 10.614 1.00 89.75 95 ILE A O 1
ATOM 770 N N . LYS A 1 96 ? -8.476 3.790 10.257 1.00 90.81 96 LYS A N 1
ATOM 771 C CA . LYS A 1 96 ? -9.432 3.077 11.117 1.00 90.81 96 LYS A CA 1
ATOM 772 C C . LYS A 1 96 ? -9.327 3.546 12.567 1.00 90.81 96 LYS A C 1
ATOM 774 O O . LYS A 1 96 ? -10.340 3.935 13.138 1.00 90.81 96 LYS A O 1
ATOM 779 N N . ASP A 1 97 ? -8.121 3.599 13.122 1.00 91.56 97 ASP A N 1
ATOM 780 C CA . ASP A 1 97 ? -7.881 4.048 14.496 1.00 91.56 97 ASP A CA 1
ATOM 781 C C . ASP A 1 97 ? -8.338 5.497 14.695 1.00 91.56 97 ASP A C 1
ATOM 783 O O . ASP A 1 97 ? -9.020 5.813 15.668 1.00 91.56 97 ASP A O 1
ATOM 787 N N . HIS A 1 98 ? -8.026 6.384 13.746 1.00 93.25 98 HIS A N 1
ATOM 788 C CA . HIS A 1 98 ? -8.483 7.771 13.782 1.00 93.25 98 HIS A CA 1
ATOM 789 C C . HIS A 1 98 ? -10.015 7.866 13.771 1.00 93.25 98 HIS A C 1
ATOM 791 O O . HIS A 1 98 ? -10.592 8.622 14.555 1.00 93.25 98 HIS A 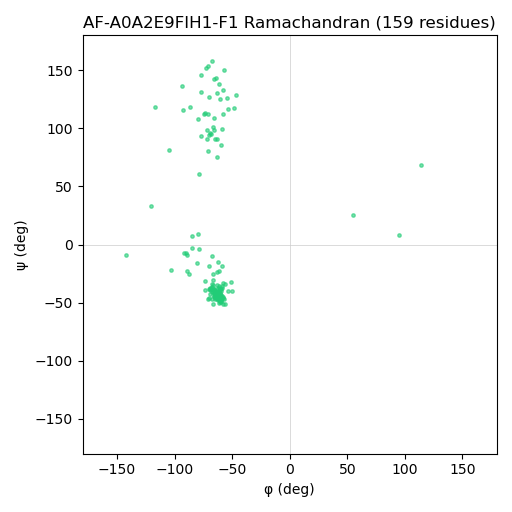O 1
ATOM 797 N N . LEU A 1 99 ? -10.687 7.105 12.901 1.00 91.75 99 LEU A N 1
ATOM 798 C CA 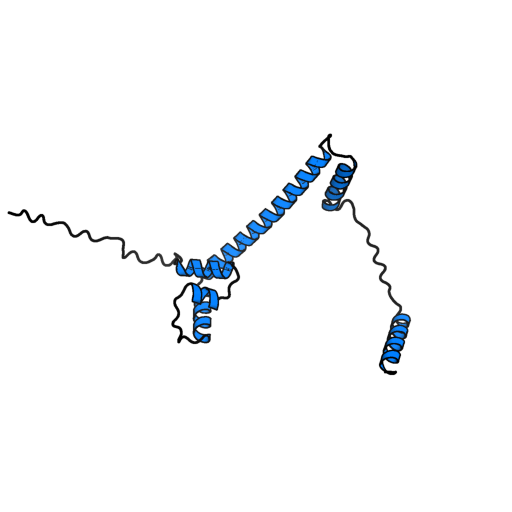. LEU A 1 99 ? -12.149 7.069 12.831 1.00 91.75 99 LEU A CA 1
ATOM 799 C C . LEU A 1 99 ? -12.757 6.573 14.151 1.00 91.75 99 LEU A C 1
ATOM 801 O O . LEU A 1 99 ? -13.669 7.208 14.673 1.00 91.75 99 LEU A O 1
ATOM 805 N N . LEU A 1 100 ? -12.238 5.476 14.710 1.00 92.31 100 LEU A N 1
ATOM 806 C CA . LEU A 1 100 ? -12.716 4.910 15.974 1.00 92.31 100 LEU A CA 1
ATOM 807 C C . LEU A 1 100 ? -12.517 5.880 17.143 1.00 92.31 100 LEU A C 1
ATOM 809 O O . LEU A 1 100 ? -13.443 6.091 17.924 1.00 92.31 100 LEU A O 1
ATOM 813 N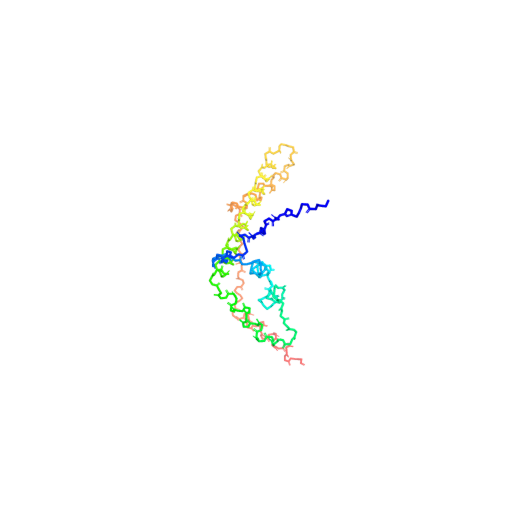 N . ASN A 1 101 ? -11.356 6.532 17.221 1.00 92.44 101 ASN A N 1
ATOM 814 C CA . ASN A 1 101 ? -11.096 7.570 18.220 1.00 92.44 101 ASN A CA 1
ATOM 815 C C . ASN A 1 101 ? -12.037 8.770 18.057 1.00 92.44 101 ASN A C 1
ATOM 817 O O . ASN A 1 101 ? -12.509 9.315 19.051 1.00 92.44 101 ASN A O 1
ATOM 821 N N . SER A 1 102 ? -12.357 9.152 16.818 1.00 91.19 102 SER A N 1
ATOM 822 C CA . SER A 1 102 ? -13.323 10.225 16.549 1.00 91.19 102 SER A CA 1
ATOM 823 C C . SER A 1 102 ? -14.731 9.840 17.015 1.00 91.19 102 SER A C 1
ATOM 825 O O . SER A 1 102 ? -15.404 10.645 17.652 1.00 91.19 102 SER A O 1
ATOM 827 N N . LEU A 1 103 ? -15.164 8.600 16.753 1.00 91.94 103 LEU A N 1
ATOM 828 C CA . LEU A 1 103 ? -16.451 8.079 17.231 1.00 91.94 103 LEU A CA 1
ATOM 829 C C . LEU A 1 103 ? -16.516 8.064 18.762 1.00 91.94 103 LEU A C 1
ATOM 831 O O . LEU A 1 103 ? -17.508 8.515 19.324 1.00 91.94 103 LEU A O 1
ATOM 835 N N . LEU A 1 104 ? -15.453 7.614 19.435 1.00 91.06 104 LEU A N 1
ATOM 836 C CA . LEU A 1 104 ? -15.352 7.679 20.896 1.00 91.06 104 LEU A CA 1
ATOM 837 C C . LEU A 1 104 ? -15.400 9.123 21.415 1.00 91.06 104 LEU A C 1
ATOM 839 O O . LEU A 1 104 ? -16.028 9.377 22.439 1.00 91.06 104 LEU A O 1
ATOM 843 N N . GLY A 1 105 ? -14.787 10.067 20.697 1.00 91.19 105 GLY A N 1
ATOM 844 C CA . GLY A 1 105 ? -14.894 11.498 20.981 1.00 91.19 105 GLY A CA 1
ATOM 845 C C . GLY A 1 105 ? -16.345 11.977 20.988 1.00 91.19 105 GLY A C 1
ATOM 846 O O . GLY A 1 105 ? -16.784 12.543 21.981 1.00 91.19 105 GLY A O 1
ATOM 847 N N . PHE A 1 106 ? -17.118 11.663 19.942 1.00 90.88 106 PHE A N 1
ATOM 848 C CA . PHE A 1 106 ? -18.543 12.017 19.878 1.00 90.88 106 PHE A CA 1
ATOM 849 C C . PHE A 1 106 ? -19.380 11.373 20.987 1.00 90.88 106 PHE A C 1
ATOM 851 O O . PHE A 1 106 ? -20.321 11.988 21.479 1.00 90.88 106 PHE A O 1
ATOM 858 N N . ILE A 1 107 ? -19.053 10.141 21.389 1.00 89.50 107 ILE A N 1
ATOM 859 C CA . ILE A 1 107 ? -19.753 9.442 22.478 1.00 89.50 107 ILE A CA 1
ATOM 860 C C . ILE A 1 107 ? -19.553 10.169 23.814 1.00 89.50 107 ILE A C 1
ATOM 862 O O . ILE A 1 107 ? -20.508 10.303 24.580 1.00 89.50 107 ILE A O 1
ATOM 866 N N . ASN A 1 108 ? -18.333 10.644 24.069 1.00 90.12 108 ASN A N 1
ATOM 867 C CA . ASN A 1 108 ? -17.943 11.280 25.328 1.00 90.12 108 ASN A CA 1
ATOM 868 C C . ASN A 1 108 ? -18.176 12.801 25.358 1.00 90.12 108 ASN A C 1
ATOM 870 O O . ASN A 1 108 ? -18.012 13.409 26.412 1.00 90.12 108 ASN A O 1
ATOM 874 N N . ASP A 1 109 ? -18.521 13.429 24.232 1.00 91.75 109 ASP A N 1
ATOM 875 C CA . ASP A 1 109 ? -18.768 14.871 24.163 1.00 91.75 109 ASP A CA 1
ATOM 876 C C . ASP A 1 109 ? -20.172 15.213 24.671 1.00 91.75 109 ASP A C 1
ATOM 878 O O . ASP A 1 109 ? -21.172 14.951 24.005 1.00 91.75 109 ASP A O 1
ATOM 882 N N . ASP A 1 110 ? -20.275 15.829 25.845 1.00 85.00 110 ASP A N 1
ATOM 883 C CA . ASP A 1 110 ? -21.548 16.226 26.453 1.00 85.00 110 ASP A CA 1
ATOM 884 C C . ASP A 1 110 ? -22.360 17.234 25.621 1.00 85.00 110 ASP A C 1
ATOM 886 O O . ASP A 1 110 ? -23.587 17.255 25.748 1.00 85.00 110 ASP A O 1
ATOM 890 N N . ALA A 1 111 ? -21.722 18.002 24.730 1.00 88.81 111 ALA A N 1
ATOM 891 C CA . ALA A 1 111 ? -22.394 18.970 23.861 1.00 88.81 111 ALA A CA 1
ATOM 892 C C . ALA A 1 111 ? -23.040 18.337 22.614 1.00 88.81 111 ALA A C 1
ATOM 894 O O . ALA A 1 111 ? -23.883 18.965 21.967 1.00 88.81 111 ALA A O 1
ATOM 895 N N . GLU A 1 112 ? -22.665 17.104 22.269 1.00 88.69 112 GLU A N 1
ATOM 896 C CA . GLU A 1 112 ? -23.155 16.430 21.071 1.00 88.69 112 GLU A CA 1
ATOM 897 C C . GLU A 1 112 ? -24.587 15.903 21.254 1.00 88.69 112 GLU A C 1
ATOM 899 O O . GLU A 1 112 ? -24.993 15.449 22.332 1.00 88.69 112 GLU A O 1
ATOM 904 N N . SER A 1 113 ? -25.374 15.927 20.176 1.00 91.19 113 SER A N 1
ATOM 905 C CA . SER A 1 113 ? -26.768 15.487 20.232 1.00 91.19 113 SER A CA 1
ATOM 906 C C . SER A 1 113 ? -26.881 13.994 20.565 1.00 91.19 113 SER A C 1
ATOM 908 O O . SER A 1 113 ? -26.114 13.158 20.081 1.00 91.19 113 SER A O 1
ATOM 910 N N . THR A 1 114 ? -27.901 13.618 21.343 1.00 89.06 114 THR A N 1
ATOM 911 C CA . THR A 1 114 ? -28.153 12.213 21.712 1.00 89.06 114 THR A CA 1
ATOM 912 C C . THR A 1 114 ? -28.313 11.305 20.488 1.00 89.06 114 THR A C 1
ATOM 914 O O . THR A 1 114 ? -27.881 10.155 20.513 1.00 89.06 114 THR A O 1
ATOM 917 N N . ALA A 1 115 ? -28.883 11.823 19.394 1.00 90.38 115 ALA A N 1
ATOM 918 C CA . ALA A 1 115 ? -29.022 11.089 18.138 1.00 90.38 115 ALA A CA 1
ATOM 919 C C . ALA A 1 115 ? -27.659 10.757 17.504 1.00 90.38 115 ALA A C 1
ATOM 921 O O . ALA A 1 115 ? -27.436 9.621 17.078 1.00 90.38 115 ALA A O 1
ATOM 922 N N . ASN A 1 116 ? -26.729 11.717 17.490 1.00 88.38 116 ASN A N 1
ATOM 923 C CA . ASN A 1 116 ? -25.381 11.509 16.962 1.00 88.38 116 ASN A CA 1
ATOM 924 C C . ASN A 1 116 ? -24.566 10.567 17.857 1.00 88.38 116 ASN A C 1
ATOM 926 O O . ASN A 1 116 ? -23.888 9.684 17.332 1.00 88.38 116 ASN A O 1
ATOM 930 N N . LYS A 1 117 ? -24.714 10.662 19.185 1.00 90.50 117 LYS A N 1
ATOM 931 C CA . LYS A 1 117 ? -24.121 9.708 20.139 1.00 90.50 117 LYS A CA 1
ATOM 932 C C . LYS A 1 117 ? -24.605 8.284 19.904 1.00 90.50 117 LYS A C 1
ATOM 934 O O . LYS A 1 117 ? -23.792 7.374 19.780 1.00 90.50 117 LYS A O 1
ATOM 939 N N . LEU A 1 118 ? -25.920 8.087 19.790 1.00 91.50 118 LEU A N 1
ATOM 940 C CA . LEU A 1 118 ? -26.504 6.765 19.565 1.00 91.50 118 LEU A CA 1
ATOM 941 C C . LEU A 1 118 ? -25.999 6.154 18.254 1.00 91.50 118 LEU A C 1
ATOM 943 O O . LEU A 1 118 ? -25.613 4.987 18.227 1.00 91.50 118 LEU A O 1
ATOM 947 N N . LYS A 1 119 ? -25.925 6.961 17.190 1.00 90.88 119 LYS A N 1
ATOM 948 C CA . LYS A 1 119 ? -25.382 6.533 15.899 1.00 90.88 119 LYS A CA 1
ATOM 949 C C . LYS A 1 119 ? -23.885 6.222 15.973 1.00 90.88 119 LYS A C 1
ATOM 951 O O . LYS A 1 119 ? -23.444 5.248 15.372 1.00 90.88 119 LYS A O 1
ATOM 956 N N . ALA A 1 120 ? -23.104 7.007 16.713 1.00 92.00 120 ALA A N 1
ATOM 957 C CA . ALA A 1 120 ? -21.681 6.745 16.912 1.00 92.00 120 ALA A CA 1
ATOM 958 C C . ALA A 1 120 ? -21.451 5.426 17.667 1.00 92.00 120 ALA A C 1
ATOM 960 O O . ALA A 1 120 ? -20.625 4.618 17.238 1.00 92.00 120 ALA A O 1
ATOM 961 N N . ILE A 1 121 ? -22.237 5.168 18.720 1.00 90.94 121 ILE A N 1
ATOM 962 C CA . ILE A 1 121 ? -22.255 3.884 19.434 1.00 90.94 121 ILE A CA 1
ATOM 963 C C . ILE A 1 121 ? -22.603 2.764 18.452 1.00 90.94 121 ILE A C 1
ATOM 965 O O . ILE A 1 121 ? -21.835 1.811 18.341 1.00 90.94 121 ILE A O 1
ATOM 969 N N . GLU A 1 122 ? -23.691 2.908 17.688 1.00 91.38 122 GLU A N 1
ATOM 970 C CA . GLU A 1 122 ? -24.148 1.924 16.697 1.00 91.38 122 GLU A CA 1
ATOM 971 C C . GLU A 1 122 ? -23.098 1.623 15.609 1.00 91.38 122 GLU A C 1
ATOM 973 O O . GLU A 1 122 ? -22.952 0.496 15.138 1.00 91.38 122 GLU A O 1
ATOM 978 N N . MET A 1 123 ? -22.323 2.616 15.188 1.00 91.62 123 MET A N 1
ATOM 979 C CA . MET A 1 123 ? -21.232 2.385 14.242 1.00 91.62 123 MET A CA 1
ATOM 980 C C . MET A 1 123 ? -20.048 1.678 14.911 1.00 91.62 123 MET A C 1
ATOM 982 O O . MET A 1 123 ? -19.456 0.775 14.317 1.00 91.62 123 MET A O 1
ATOM 986 N N . TYR A 1 124 ? -19.732 2.039 16.155 1.00 91.50 124 TYR A N 1
ATOM 987 C CA . TYR A 1 124 ? -18.616 1.472 16.908 1.00 91.50 124 TYR A CA 1
ATOM 988 C C . TYR A 1 124 ? -18.821 -0.013 17.239 1.00 91.50 124 TYR A C 1
ATOM 990 O O . TYR A 1 124 ? -17.986 -0.851 16.911 1.00 91.50 124 TYR A O 1
ATOM 998 N N . GLY A 1 125 ? -19.960 -0.394 17.808 1.00 90.25 125 GLY A N 1
ATOM 999 C CA . GLY A 1 125 ? -20.247 -1.814 18.052 1.00 90.25 125 GLY A CA 1
ATOM 1000 C C . GLY A 1 125 ? -20.523 -2.638 16.779 1.00 90.25 125 GLY A C 1
ATOM 1001 O O . GLY A 1 125 ? -20.368 -3.856 16.828 1.00 90.25 125 GLY A O 1
ATOM 1002 N N . ARG A 1 126 ? -20.853 -2.023 15.624 1.00 89.38 126 ARG A N 1
ATOM 1003 C CA . ARG A 1 126 ? -20.900 -2.726 14.322 1.00 89.38 126 ARG A CA 1
ATOM 1004 C C . ARG A 1 126 ? -19.484 -3.119 13.911 1.00 89.38 126 ARG A C 1
ATOM 1006 O O . ARG A 1 126 ? -19.293 -4.203 13.383 1.00 89.38 126 ARG A O 1
ATOM 1013 N N . ASN A 1 127 ? -18.495 -2.265 14.189 1.00 88.38 127 ASN A N 1
ATOM 1014 C CA . ASN A 1 127 ? -17.085 -2.586 13.978 1.00 88.38 127 ASN A CA 1
ATOM 1015 C C . ASN A 1 127 ? -16.575 -3.699 14.915 1.00 88.38 127 ASN A C 1
ATOM 1017 O O . ASN A 1 127 ? -15.703 -4.459 14.510 1.00 88.38 127 ASN A O 1
ATOM 1021 N N . LEU A 1 128 ? -17.136 -3.819 16.123 1.00 87.62 128 LEU A N 1
ATOM 1022 C CA . LEU A 1 128 ? -16.842 -4.897 17.078 1.00 87.62 128 LEU A CA 1
ATOM 1023 C C . LEU A 1 128 ? -17.671 -6.178 16.849 1.00 87.62 128 LEU A C 1
ATOM 1025 O O . LEU A 1 128 ? -17.649 -7.071 17.694 1.00 87.62 128 LEU A O 1
ATOM 1029 N N . ASP A 1 129 ? -18.437 -6.260 15.755 1.00 86.06 129 ASP A N 1
ATOM 1030 C CA . ASP A 1 129 ? -19.346 -7.373 15.447 1.00 86.06 129 ASP A CA 1
ATOM 1031 C C . ASP A 1 129 ? -20.377 -7.690 16.558 1.00 86.06 129 ASP A C 1
ATOM 1033 O O . ASP A 1 129 ? -20.887 -8.812 16.652 1.00 86.06 129 ASP A O 1
ATOM 1037 N N . LEU A 1 130 ? -20.726 -6.703 17.395 1.00 87.50 130 LEU A N 1
ATOM 1038 C CA . LEU A 1 130 ? -21.721 -6.855 18.469 1.00 87.50 130 LEU A CA 1
ATOM 1039 C C . LEU A 1 130 ? -23.151 -6.919 17.918 1.00 87.50 130 LEU A C 1
ATOM 1041 O O . LEU A 1 130 ? -24.006 -7.608 18.472 1.00 87.50 130 LEU A O 1
ATOM 1045 N N . TRP A 1 131 ? -23.407 -6.233 16.802 1.00 84.12 131 TRP A N 1
ATOM 1046 C CA . TRP A 1 131 ? -24.699 -6.243 16.116 1.00 84.12 131 TRP A CA 1
ATOM 1047 C C . TRP A 1 131 ? -24.625 -7.091 14.854 1.00 84.12 131 TRP A C 1
ATOM 1049 O O . TRP A 1 131 ? -24.477 -6.587 13.741 1.00 84.12 131 TRP A O 1
ATOM 1059 N N . LYS A 1 132 ? -24.741 -8.408 15.026 1.00 77.06 132 LYS A N 1
ATOM 1060 C CA . LYS A 1 132 ? -24.902 -9.326 13.897 1.00 77.06 132 LYS A CA 1
ATOM 1061 C C . LYS A 1 132 ? -26.326 -9.209 13.365 1.00 77.06 132 LYS A C 1
ATOM 1063 O O . LYS A 1 132 ? -27.277 -9.606 14.035 1.00 77.06 132 LYS A O 1
ATOM 1068 N N . GLN A 1 133 ? -26.481 -8.683 12.151 1.00 68.25 133 GLN A N 1
ATOM 1069 C CA . GLN A 1 133 ? -27.732 -8.848 11.419 1.00 68.25 133 GLN A CA 1
ATOM 1070 C C . GLN A 1 133 ? -27.825 -10.306 10.977 1.00 68.25 133 GLN A C 1
ATOM 1072 O O . GLN A 1 133 ? -27.036 -10.765 10.153 1.00 68.25 133 GLN A O 1
ATOM 1077 N N . ASN A 1 134 ? -28.771 -11.043 11.552 1.00 67.19 134 ASN A N 1
ATOM 1078 C CA . ASN A 1 134 ? -29.091 -12.382 11.086 1.00 67.19 134 ASN A CA 1
ATOM 1079 C C . ASN A 1 134 ? -29.824 -12.237 9.747 1.00 67.19 134 ASN A C 1
ATOM 1081 O O . ASN A 1 134 ? -31.035 -12.019 9.710 1.00 67.19 134 ASN A O 1
ATOM 1085 N N . ILE A 1 135 ? -29.077 -12.245 8.645 1.00 70.25 135 ILE A N 1
ATOM 1086 C CA . ILE A 1 135 ? -29.664 -12.248 7.309 1.00 70.25 135 ILE A CA 1
ATOM 1087 C C . ILE A 1 135 ? -30.129 -13.680 7.066 1.00 70.25 135 ILE A C 1
ATOM 1089 O O . ILE A 1 135 ? -29.353 -14.534 6.643 1.00 70.25 135 ILE A O 1
ATOM 1093 N N . VAL A 1 136 ? -31.398 -13.950 7.371 1.00 72.81 136 VAL A N 1
ATOM 1094 C CA . VAL A 1 136 ? -32.057 -15.167 6.903 1.00 72.81 136 VAL A CA 1
ATOM 1095 C C . VAL A 1 136 ? -32.240 -14.991 5.403 1.00 72.81 136 VAL A C 1
ATOM 1097 O O . VAL A 1 136 ? -33.175 -14.342 4.939 1.00 72.81 136 VAL A O 1
ATOM 1100 N N . ILE A 1 137 ? -31.280 -15.502 4.637 1.00 68.69 137 ILE A N 1
ATOM 1101 C CA . ILE A 1 137 ? -31.448 -15.669 3.202 1.00 68.69 137 ILE A CA 1
ATOM 1102 C C . ILE A 1 137 ? -32.426 -16.828 3.065 1.00 68.69 137 ILE A C 1
ATOM 1104 O O . ILE A 1 137 ? -32.049 -17.990 3.197 1.00 68.69 137 ILE A O 1
ATOM 1108 N N . GLU A 1 138 ? -33.700 -16.510 2.856 1.00 68.12 138 GLU A N 1
ATOM 1109 C CA . GLU A 1 138 ? -34.635 -17.483 2.316 1.00 68.12 138 GLU A CA 1
ATOM 1110 C C . GLU A 1 138 ? -34.141 -17.833 0.911 1.00 68.12 138 GLU A C 1
ATOM 1112 O O . GLU A 1 138 ? -34.457 -17.165 -0.079 1.00 68.12 138 GLU A O 1
ATOM 1117 N N . GLU A 1 139 ? -33.307 -18.868 0.815 1.00 61.94 139 GLU A N 1
ATOM 1118 C CA . GLU A 1 139 ? -33.110 -19.563 -0.442 1.00 61.94 139 GLU A CA 1
ATOM 1119 C C . GLU A 1 139 ? -34.486 -20.080 -0.846 1.00 61.94 139 GLU A C 1
ATOM 1121 O O . GLU A 1 139 ? -34.973 -21.091 -0.335 1.00 61.94 139 GLU A O 1
ATOM 1126 N N . LYS A 1 140 ? -35.148 -19.356 -1.755 1.00 63.09 140 LYS A N 1
ATOM 1127 C CA . LYS A 1 140 ? -36.229 -19.921 -2.552 1.00 63.09 140 LYS A CA 1
ATOM 1128 C C . LYS A 1 140 ? -35.625 -21.081 -3.332 1.00 63.09 140 LYS A C 1
ATOM 1130 O O . LYS A 1 140 ? -35.197 -20.922 -4.476 1.00 63.09 140 LYS A O 1
ATOM 1135 N N . ASN A 1 141 ? -35.595 -22.245 -2.695 1.00 59.28 141 ASN A N 1
ATOM 1136 C CA . ASN A 1 141 ? -35.512 -23.539 -3.336 1.00 59.28 141 ASN A CA 1
ATOM 1137 C C . ASN A 1 141 ? -36.790 -23.674 -4.161 1.00 59.28 141 ASN A C 1
ATOM 1139 O O . ASN A 1 141 ? -37.743 -24.330 -3.746 1.00 59.28 141 ASN A O 1
ATOM 1143 N N . ASN A 1 142 ? -36.838 -22.971 -5.300 1.00 63.50 142 ASN A N 1
ATOM 1144 C CA . ASN A 1 142 ? -37.873 -23.182 -6.296 1.00 63.50 142 ASN A CA 1
ATOM 1145 C C . ASN A 1 142 ? -37.811 -24.675 -6.588 1.00 63.50 142 ASN A C 1
ATOM 1147 O O . ASN A 1 142 ? -36.764 -25.184 -7.008 1.00 63.50 142 ASN A O 1
ATOM 1151 N N . SER A 1 143 ? -38.888 -25.387 -6.274 1.00 71.50 143 SER A N 1
ATOM 1152 C CA . SER A 1 143 ? -38.914 -26.823 -6.503 1.00 71.50 143 SER A CA 1
ATOM 1153 C C . SER A 1 143 ? -38.638 -27.086 -7.988 1.00 71.50 143 SER A C 1
ATOM 1155 O O . SER A 1 143 ? -38.943 -26.251 -8.846 1.00 71.50 143 SER A O 1
ATOM 1157 N N . SER A 1 144 ? -38.029 -28.230 -8.309 1.00 71.94 144 SER A N 1
ATOM 1158 C CA . SER A 1 144 ? -37.648 -28.558 -9.692 1.00 71.94 144 SER A CA 1
ATOM 1159 C C . SER A 1 144 ? -38.812 -28.385 -10.679 1.00 71.94 144 SER A C 1
ATOM 1161 O O . SER A 1 144 ? -38.598 -27.983 -11.820 1.00 71.94 144 SER A O 1
ATOM 1163 N N . THR A 1 145 ? -40.044 -28.630 -10.228 1.00 76.50 145 THR A N 1
ATOM 1164 C CA . THR A 1 145 ? -41.272 -28.473 -11.017 1.00 76.50 145 THR A CA 1
ATOM 1165 C C . THR A 1 145 ? -41.586 -27.006 -11.324 1.00 76.50 145 THR A C 1
ATOM 1167 O O . THR A 1 145 ? -41.981 -26.669 -12.438 1.00 76.50 145 THR A O 1
ATOM 1170 N N . GLU A 1 146 ? -41.358 -26.103 -10.375 1.00 78.38 146 GLU A N 1
ATOM 1171 C CA . GLU A 1 146 ? -41.590 -24.665 -10.528 1.00 78.38 146 GLU A CA 1
ATOM 1172 C C . GLU A 1 146 ? -40.576 -24.035 -11.499 1.00 78.38 146 GLU A C 1
ATOM 1174 O O . GLU A 1 146 ? -40.928 -23.214 -12.352 1.00 78.38 146 GLU A O 1
ATOM 1179 N N . VAL A 1 147 ? -39.320 -24.494 -11.439 1.00 81.00 147 VAL A N 1
ATOM 1180 C CA . VAL A 1 147 ? -38.271 -24.118 -12.400 1.00 81.00 147 VAL A CA 1
ATOM 1181 C C . VAL A 1 147 ? -38.606 -24.631 -13.800 1.00 81.00 147 VAL A C 1
ATOM 1183 O O . VAL A 1 147 ? -38.509 -23.874 -14.767 1.00 81.00 147 VAL A O 1
ATOM 1186 N N . GLU A 1 148 ? -39.042 -25.885 -13.919 1.00 82.19 148 GLU A N 1
ATOM 1187 C CA . GLU A 1 148 ? -39.402 -26.494 -15.200 1.00 82.19 148 GLU A CA 1
ATOM 1188 C C . GLU A 1 148 ? -40.579 -25.773 -15.868 1.00 82.19 148 GLU A C 1
ATOM 1190 O O . GLU A 1 148 ? -40.505 -25.435 -17.051 1.00 82.19 148 GLU A O 1
ATOM 1195 N N . THR A 1 149 ? -41.629 -25.465 -15.107 1.00 85.81 149 THR A N 1
ATOM 1196 C CA . THR A 1 149 ? -42.811 -24.755 -15.621 1.00 85.81 149 THR A CA 1
ATOM 1197 C C . THR A 1 149 ? -42.419 -23.381 -16.164 1.00 85.81 149 THR A C 1
ATOM 1199 O O . THR A 1 149 ? -42.748 -23.025 -17.297 1.00 85.81 149 THR A O 1
ATOM 1202 N N . ARG A 1 150 ? -41.595 -22.642 -15.413 1.00 84.19 150 ARG A N 1
ATOM 1203 C CA . ARG A 1 150 ? -41.111 -21.316 -15.813 1.00 84.19 150 ARG A CA 1
ATOM 1204 C C . ARG A 1 150 ? -40.188 -21.359 -17.034 1.00 84.19 150 ARG A C 1
ATOM 1206 O O . ARG A 1 150 ? -40.192 -20.430 -17.844 1.00 84.19 150 ARG A O 1
ATOM 1213 N N . LEU A 1 151 ? -39.372 -22.407 -17.167 1.00 86.69 151 LEU A N 1
ATOM 1214 C CA . LEU A 1 151 ? -38.523 -22.614 -18.343 1.00 86.69 151 LEU A CA 1
ATOM 1215 C C . LEU A 1 151 ? -39.361 -22.956 -19.579 1.00 86.69 151 LEU A C 1
ATOM 1217 O O . LEU A 1 151 ? -39.123 -22.373 -20.636 1.00 86.69 151 LEU A O 1
ATOM 1221 N N . ARG A 1 152 ? -40.374 -23.821 -19.443 1.00 86.19 152 ARG A N 1
ATOM 1222 C CA . ARG A 1 152 ? -41.308 -24.159 -20.529 1.00 86.19 152 ARG A CA 1
ATOM 1223 C C . ARG A 1 152 ? -42.067 -22.930 -21.027 1.00 86.19 152 ARG A C 1
ATOM 1225 O O . ARG A 1 152 ? -42.119 -22.705 -22.231 1.00 86.19 152 ARG A O 1
ATOM 1232 N N . GLU A 1 153 ? -42.569 -22.088 -20.125 1.00 89.81 153 GLU A N 1
ATOM 1233 C CA . GLU A 1 153 ? -43.235 -20.832 -20.499 1.00 89.81 153 GLU A CA 1
ATOM 1234 C C . GLU A 1 153 ? -42.307 -19.865 -21.248 1.00 89.81 153 GLU A C 1
ATOM 1236 O O . GLU A 1 153 ? -42.714 -19.231 -22.223 1.00 89.81 153 GLU A O 1
ATOM 1241 N N . LYS A 1 154 ? -41.047 -19.738 -20.810 1.00 87.56 154 LYS A N 1
ATOM 1242 C CA . LYS A 1 154 ? -40.059 -18.890 -21.496 1.00 87.56 154 LYS A CA 1
ATOM 1243 C C . LYS A 1 154 ? -39.694 -19.428 -22.877 1.00 87.56 154 LYS A C 1
ATOM 1245 O O . LYS A 1 154 ? -39.534 -18.632 -23.797 1.00 87.56 154 LYS A O 1
ATOM 1250 N N . LEU A 1 155 ? -39.563 -20.746 -23.016 1.00 90.25 155 LEU A N 1
ATOM 1251 C CA . LEU A 1 155 ? -39.281 -21.393 -24.296 1.00 90.25 155 LEU A CA 1
ATOM 1252 C C . LEU A 1 155 ? -40.463 -21.266 -25.265 1.00 90.25 155 LEU A C 1
ATOM 1254 O O . LEU A 1 155 ? -40.241 -20.937 -26.424 1.00 90.25 155 LEU A O 1
ATOM 1258 N N . GLY A 1 156 ? -41.704 -21.426 -24.794 1.00 88.62 156 GLY A N 1
ATOM 1259 C CA . GLY A 1 156 ? -42.904 -21.211 -25.614 1.00 88.62 156 GLY A CA 1
ATOM 1260 C C . GLY A 1 156 ? -42.964 -19.795 -26.193 1.00 88.62 156 GLY A C 1
ATOM 1261 O O . GLY A 1 156 ? -43.101 -19.623 -27.399 1.00 88.62 156 GLY A O 1
ATOM 1262 N N . LYS A 1 157 ? -42.703 -18.777 -25.364 1.00 87.19 157 LYS A N 1
ATOM 1263 C CA . LYS A 1 157 ? -42.650 -17.369 -25.805 1.00 87.19 157 LYS A CA 1
ATOM 1264 C C . LYS A 1 157 ? -41.542 -17.061 -26.819 1.00 87.19 157 LYS A C 1
ATOM 1266 O O . LYS A 1 157 ? -41.629 -16.053 -27.512 1.00 87.19 157 LYS A O 1
ATOM 1271 N N . LEU A 1 158 ? -40.480 -17.866 -26.858 1.00 84.75 158 LEU A N 1
ATOM 1272 C CA . LEU A 1 158 ? -39.381 -17.717 -27.817 1.00 84.75 158 LEU A CA 1
ATOM 1273 C C . LEU A 1 158 ? -39.645 -18.451 -29.135 1.00 84.75 158 LEU A C 1
ATOM 1275 O O . LEU A 1 158 ? -39.065 -18.066 -30.140 1.00 84.75 158 LEU A O 1
ATOM 1279 N N . LEU A 1 159 ? -40.482 -19.491 -29.118 1.00 81.94 159 LEU A N 1
ATOM 1280 C CA . LEU A 1 159 ? -40.854 -20.276 -30.299 1.00 81.94 159 LEU A CA 1
ATOM 1281 C C . LEU A 1 159 ? -42.088 -19.720 -31.024 1.00 81.94 159 LEU A C 1
ATOM 1283 O O . LEU A 1 159 ? -42.257 -19.979 -32.209 1.00 81.94 159 LEU A O 1
ATOM 1287 N N . GLU A 1 160 ? -42.937 -18.950 -30.340 1.00 72.19 160 GLU A N 1
ATOM 1288 C CA . GLU A 1 160 ? -44.073 -18.226 -30.941 1.00 72.19 160 GLU A CA 1
ATOM 1289 C C . GLU A 1 160 ? -43.667 -16.908 -31.635 1.00 72.19 160 GLU A C 1
ATOM 1291 O O . GLU A 1 160 ? -44.527 -16.116 -32.025 1.00 72.19 160 GLU A O 1
ATOM 1296 N N . LYS A 1 161 ? -42.363 -16.656 -31.787 1.00 49.62 161 LYS A N 1
ATOM 1297 C CA . LYS A 1 161 ? -41.795 -15.463 -32.418 1.00 49.62 161 LYS A CA 1
ATOM 1298 C C . LYS A 1 161 ? -40.937 -15.847 -33.616 1.00 49.62 161 LYS A C 1
ATOM 1300 O O . LYS A 1 161 ? -40.965 -15.077 -34.601 1.00 49.62 161 LYS A O 1
#

pLDDT: mean 83.39, std 12.93, range [40.41, 94.19]

Mean predicted aligned error: 15.06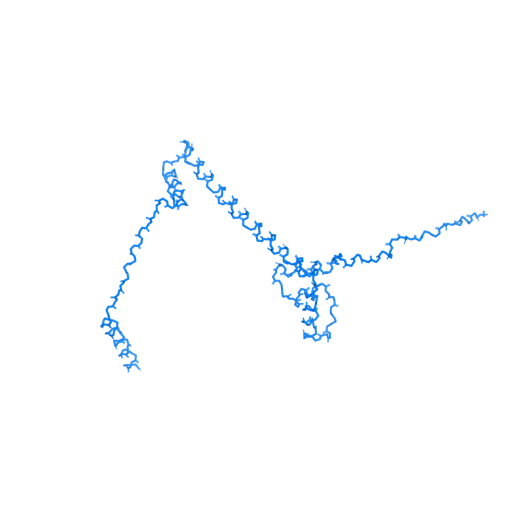 Å

Solvent-accessible surface area (backbone atoms only — not comparable to full-atom values): 9757 Å² total; per-residue (Å²): 142,79,86,80,74,83,74,81,83,82,74,79,94,70,83,78,68,76,75,59,91,86,60,81,48,73,52,55,50,52,30,52,50,35,43,75,73,68,45,52,59,52,57,23,38,57,77,57,38,94,67,65,90,85,60,56,69,68,58,47,44,50,52,30,50,55,55,51,68,36,64,73,52,42,53,51,51,51,51,51,50,52,50,50,50,52,51,48,52,52,49,53,50,52,52,51,53,51,51,52,52,50,34,53,48,46,59,72,36,87,88,52,54,69,68,57,26,53,50,31,50,55,53,51,38,47,74,69,60,70,65,72,79,82,76,79,75,78,75,78,74,65,50,73,64,58,51,49,52,56,49,51,54,54,50,50,65,62,71,80,105

Sequence (161 aa):
MSDKKNKPKLKIVSSNKKPDENKLTKKQLGFIESILNGKSLVESYLEHYQVSPKTKNSTIRHMASQLRANPNITQTINKRIEEKKRNNLATEHKIKDHLLNSLLGFINDDAESTANKLKAIEMYGRNLDLWKQNIVIEEKNNSSTEVETRLREKLGKLLEK

Secondary structure (DSSP, 8-state):
------------TTTT-PPPTTS--HHHHHHHHHHHTT--HHHHHHHHS---TTS-HHHHHHHHHHHHTSHHHHHHHHHHHHHHHHHHHHHHHHHHHHHHHHHHHHHH-TTS-HHHHHHHHHHHHHHTT-S------------HHHHHHHHHHHHHHHH--

=== Feature glossary ===
Key to the feature types in this record:

Secondary structure (8-state, DSSP). Secondary structure is the local, repeating backbone conformation. DSSP classifies it into eight states by reading the hydrogen-bond network: three helix types (H, G, I), two β types (E, B), two non-regular types (T, S), and unstructured coil (-).

Backbone torsions (φ/ψ). Backbone dihedral angles. Every residue except chain termini has a φ (preceding-C → N → Cα → C) and a ψ (N → Cα → C → next-N). They are reported in degrees following the IUPAC sign convention. Secondary structure is essentially a statement about which (φ, ψ) basin each residue occupies.

Predicted aligned error. Predicted Aligned Error (PAE) is an AlphaFold confidence matrix: entry (i, j) is the expected error in the position of r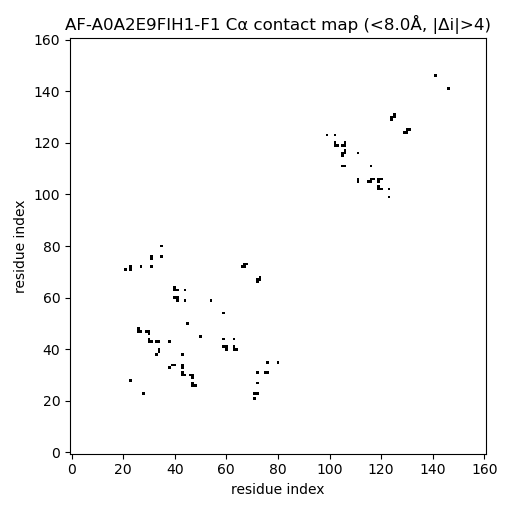esidue j, in ångströms, when the prediction is superimposed on the true structure at residue i. Low PAE within a block of residues means that block is internally rigid and well-predicted; high PAE between two blocks means their relative placement is uncertain even if each block individually is confident.

B-factor. B-factor (Debye–Waller factor) reflects atomic displacement in the crystal lattice. It is an experimental observable (units Å²), not a prediction; low values mean the atom is pinned down, high values mean it moves or is heterogeneous across the crystal.

Secondary structure (3-state, P-SEA). Three-state secondary structure (P-SEA) collapses the eight DSSP classes into helix (a), strand (b), and coil (c). P-SEA assigns these from Cα geometry alone — distances and angles — without requiring backbone oxygens, so it works on any Cα trace.

Sequence. Primary structure: the covalent order of the twenty standard amino acids along the backbone. Two proteins with the same sequence will (almost always) fold to the same structure; two with 30% identity often share a fold but not the details.

pLDDT. pLDDT is the predicted lDDT-Cα score: AlphaFold's confidence that the local environment of each residue (all inter-atomic distances within 15 Å) is correctly placed. It is a per-residue number between 0 and 100, with higher meaning more reliable.

InterPro / GO / CATH / organism. Functional annotations link the protein to curated databases. InterPro entries identify conserved domains and families by matching the sequence against member-database signatures (Pfam, PROSITE, CDD, …). Gene Ontology (GO) terms describe molecular function, biological process, and cellular component in a controlled vocabulary. CATH places the structure in a hierarchical fold classification (Class/Architecture/Topology/Homologous-superfamily). The organism is the source species.

Contact-map, Ramachandran, and PAE plots. Three diagnostic plots accompany the record. The Cα contact map visualizes the tertiary structure as a 2D adjacency matrix (8 Å cutoff, sequence-local contacts suppressed). The Ramachandran plot shows the distribution of backbone (φ, ψ) torsions, with points in the α and β basins reflecting secondary structure content. The PAE plot shows AlphaFold's inter-residue confidence as a color matrix.

mmCIF coordinates. The mmCIF table is the protein's shape written out atom by atom. For each backbone N, Cα, C, and carbonyl O, it records an (x, y, z) coordinate triple in Å plus the residue type, chain letter, and residue number.

Radius of gyration, Cα contacts, bounding box. Three whole-structure scalars: the radius of gyration (RMS distance of Cα from centroid, in Å), the count of Cα–Cα contacts (pairs closer than 8 Å and separated by more than four residues in sequence — i.e. tertiary, not local, contacts), and the bounding-box dimensions. Together they distinguish compact globular folds from extended fibres or disordered chains.

Foldseek 3Di. The Foldseek 3Di string encodes local tertiary geometry as a 20-letter alphabet — one character per residue — derived from the relative positions of nearby Cα atoms. Unlike the amino-acid sequence, 3Di is a direct function of the 3D structure, so two proteins with the same fold have similar 3Di strings even at low sequence identity.

Rendered structure images. Six rendered views show the 3D structure from the faces of a cube — i.e. along ±x, ±y, ±z. Rendering representation is drawn randomly per protein from cartoon (secondary-structure ribbons), sticks (backbone bonds), or molecular surface; coloring is either N→C rainbow (blue at the N-terminus through red at the C-terminus) or one color per chain.

Nearest PDB structures. The Foldseek neighbor list gives the closest experimentally determined structures in the PDB, ranked by structural alignment. TM-score near 1 means near-identical fold; near 0.3 means only rough topology match. This is how one finds what a novel AlphaFold prediction most resembles in the solved-structure universe.

Solvent-accessible surface area. SASA measures how much of the protein is reachable by solvent. It is computed by rolling a water-sized probe over the atomic surface and summing the exposed area (Å²). Per-residue SASA distinguishes core (buried, low SASA) from surface (exposed, high SASA) residues; total SASA is a whole-molecule size measure.